Protein AF-A0A4Y7U4D0-F1 (afdb_monomer)

Radius of gyration: 16.47 Å; Cα contacts (8 Å, |Δi|>4): 102; chains: 1; bounding box: 32×36×38 Å

Sequence (105 aa):
FDNYNELLKGANEMDEHFKSTEFDENIPVILALLSVWYNNFFGAESEALIPYTQYLQKLAPYLQQAFMESNGKSVGRDGKPVNYQTGTIIWGEPGTNSQHAFFQL

Foldseek 3Di:
DVVVVVVVVVVVVLVCLCVPPDQVPRPVNVVVVVVCCCCFPVVQQADEDEAQDQVCQCVQVVVQCVQCVVWVDQADPVRHGDPTHTTHRGYYGYPPVCVVPPPVD

Solvent-accessible surface area (backbone atoms only — not comparable to full-atom values): 6141 Å² total; per-residue (Å²): 109,64,72,60,52,50,52,53,49,55,51,49,54,51,51,52,43,65,73,69,44,58,66,96,76,16,64,70,56,47,54,51,49,51,50,50,44,39,31,68,74,68,64,44,61,60,47,78,44,64,46,80,37,73,92,51,58,60,48,34,68,52,46,30,50,62,45,33,70,70,36,60,59,61,61,44,97,86,73,43,76,58,94,68,79,67,42,47,48,60,42,61,44,26,42,68,60,35,68,78,70,58,69,85,114

Structure (mmCIF, N/CA/C/O backbone):
data_AF-A0A4Y7U4D0-F1
#
_entry.id   AF-A0A4Y7U4D0-F1
#
loop_
_atom_site.group_PDB
_atom_site.id
_atom_site.type_symbol
_atom_site.label_atom_id
_atom_site.label_alt_id
_atom_site.label_comp_id
_atom_site.label_asym_id
_atom_site.label_entity_id
_atom_site.label_seq_id
_atom_site.pdbx_PDB_ins_code
_atom_site.Cartn_x
_atom_site.Cartn_y
_atom_site.Cartn_z
_atom_site.occupancy
_atom_site.B_iso_or_equiv
_atom_site.auth_seq_id
_atom_site.auth_comp_id
_atom_site.auth_asym_id
_atom_site.auth_atom_id
_atom_site.pdbx_PDB_model_num
ATOM 1 N N . PHE A 1 1 ? 18.283 8.141 -19.474 1.00 93.88 1 PHE A N 1
ATOM 2 C CA . PHE A 1 1 ? 16.998 8.414 -18.796 1.00 93.88 1 PHE A CA 1
ATOM 3 C C . PHE A 1 1 ? 15.913 7.419 -19.187 1.00 93.88 1 PHE A C 1
ATOM 5 O O . PHE A 1 1 ? 14.914 7.363 -18.488 1.00 93.88 1 PHE A O 1
ATOM 12 N N . ASP A 1 2 ? 16.116 6.604 -20.224 1.00 97.81 2 ASP A N 1
ATOM 13 C CA . ASP A 1 2 ? 15.111 5.673 -20.756 1.00 97.81 2 ASP A CA 1
ATOM 14 C C . ASP A 1 2 ? 14.472 4.789 -19.676 1.00 97.81 2 ASP A C 1
ATOM 16 O O . ASP A 1 2 ? 13.267 4.887 -19.480 1.00 97.81 2 ASP A O 1
ATOM 20 N N . ASN A 1 3 ? 15.265 4.090 -18.856 1.00 98.19 3 ASN A N 1
ATOM 21 C CA . ASN A 1 3 ? 14.742 3.268 -17.749 1.00 98.19 3 ASN A CA 1
ATOM 22 C C . ASN A 1 3 ? 13.915 4.063 -16.717 1.00 98.19 3 ASN A C 1
ATOM 24 O O . ASN A 1 3 ? 12.973 3.544 -16.128 1.00 98.19 3 ASN A O 1
ATOM 28 N N . TYR A 1 4 ? 14.267 5.329 -16.464 1.00 98.31 4 TYR A N 1
ATOM 29 C CA . TYR A 1 4 ? 13.496 6.180 -15.553 1.00 98.31 4 TYR A CA 1
ATOM 30 C C . TYR A 1 4 ? 12.173 6.614 -16.192 1.00 98.31 4 TYR A C 1
ATOM 32 O O . TYR A 1 4 ? 11.139 6.626 -15.533 1.00 98.31 4 TYR A O 1
ATOM 40 N N . ASN A 1 5 ? 12.182 6.904 -17.493 1.00 98.56 5 ASN A N 1
ATOM 41 C CA . ASN A 1 5 ? 10.957 7.181 -18.236 1.00 98.56 5 ASN A CA 1
ATOM 42 C C . ASN A 1 5 ? 10.048 5.947 -18.300 1.00 98.56 5 ASN A C 1
ATOM 44 O O . ASN A 1 5 ? 8.835 6.097 -18.221 1.00 98.56 5 ASN A O 1
ATOM 48 N N . GLU A 1 6 ? 10.607 4.742 -18.419 1.00 98.62 6 GLU A N 1
ATOM 49 C CA . GLU A 1 6 ? 9.842 3.490 -18.351 1.00 98.62 6 GLU A CA 1
ATOM 50 C C . GLU A 1 6 ? 9.189 3.296 -16.980 1.00 98.62 6 GLU A C 1
ATOM 52 O O . GLU A 1 6 ? 8.003 2.980 -16.921 1.00 98.62 6 GLU A O 1
ATOM 57 N N . LEU A 1 7 ? 9.906 3.585 -15.887 1.00 98.56 7 LEU A N 1
ATOM 58 C CA . LEU A 1 7 ? 9.332 3.576 -14.537 1.00 98.56 7 LEU A CA 1
ATOM 59 C C . LEU A 1 7 ? 8.128 4.527 -14.424 1.00 98.56 7 LEU A C 1
ATOM 61 O O . LEU A 1 7 ? 7.078 4.135 -13.920 1.00 98.56 7 LEU A O 1
ATOM 65 N N . LEU A 1 8 ? 8.269 5.768 -14.903 1.00 98.69 8 LEU A N 1
ATOM 66 C CA . LEU A 1 8 ? 7.190 6.761 -14.854 1.00 98.69 8 LEU A CA 1
ATOM 67 C C . LEU A 1 8 ? 5.999 6.381 -15.741 1.00 98.69 8 LEU A C 1
ATOM 69 O O . LEU A 1 8 ? 4.856 6.615 -15.358 1.00 98.69 8 LEU A O 1
ATOM 73 N N . LYS A 1 9 ? 6.250 5.778 -16.908 1.00 98.69 9 LYS A N 1
ATOM 74 C CA . LYS A 1 9 ? 5.186 5.270 -17.784 1.00 98.69 9 LYS A CA 1
ATOM 75 C C . LYS A 1 9 ? 4.404 4.146 -17.114 1.00 98.69 9 LYS A C 1
ATOM 77 O O . LYS A 1 9 ? 3.183 4.212 -17.099 1.00 98.69 9 LYS A O 1
ATOM 82 N N . GLY A 1 10 ? 5.088 3.188 -16.486 1.00 98.69 10 GLY A N 1
ATOM 83 C CA . GLY A 1 10 ? 4.422 2.122 -15.734 1.00 98.69 10 GLY A CA 1
ATOM 84 C C . GLY A 1 10 ? 3.578 2.652 -14.568 1.00 98.69 10 GLY A C 1
ATOM 85 O O . GLY A 1 10 ? 2.485 2.149 -14.321 1.00 98.69 10 GLY A O 1
ATOM 86 N N . ALA A 1 11 ? 4.036 3.707 -13.883 1.00 98.62 11 ALA A N 1
ATOM 87 C CA . ALA A 1 11 ? 3.228 4.382 -12.865 1.00 98.62 11 ALA A CA 1
ATOM 88 C C . ALA A 1 11 ? 1.964 5.019 -13.469 1.00 98.62 11 ALA A C 1
ATOM 90 O O . ALA A 1 11 ? 0.869 4.800 -12.959 1.00 98.62 11 ALA A O 1
ATOM 91 N N . ASN A 1 12 ? 2.094 5.726 -14.597 1.00 98.81 12 ASN A N 1
ATOM 92 C CA . ASN A 1 12 ? 0.951 6.336 -15.276 1.00 98.81 12 ASN A CA 1
ATOM 93 C C . ASN A 1 12 ? -0.060 5.302 -15.806 1.00 98.81 12 ASN A C 1
ATOM 95 O O . ASN A 1 12 ? -1.260 5.551 -15.755 1.00 98.81 12 ASN A O 1
ATOM 99 N N . GLU A 1 13 ? 0.394 4.136 -16.269 1.00 98.75 13 GLU A N 1
ATOM 100 C CA . GLU A 1 13 ? -0.501 3.036 -16.653 1.00 98.75 13 GLU A CA 1
ATOM 101 C C . GLU A 1 13 ? -1.353 2.560 -15.464 1.00 98.75 13 GLU A C 1
ATOM 103 O O . GLU A 1 13 ? -2.561 2.365 -15.609 1.00 98.75 13 GLU A O 1
ATOM 108 N N . MET A 1 14 ? -0.755 2.438 -14.271 1.00 98.75 14 MET A N 1
ATOM 109 C CA . MET A 1 14 ? -1.495 2.110 -13.047 1.00 98.75 14 MET A CA 1
ATOM 110 C C . MET A 1 14 ? -2.433 3.246 -12.609 1.00 98.75 14 MET A C 1
ATOM 112 O O . MET A 1 14 ? -3.528 2.966 -12.123 1.00 98.75 14 MET A O 1
ATOM 116 N N . ASP A 1 15 ? -2.049 4.511 -12.811 1.00 98.81 15 ASP A N 1
ATOM 117 C CA . ASP A 1 15 ? -2.915 5.665 -12.534 1.00 98.81 15 ASP A CA 1
ATOM 118 C C . ASP A 1 15 ? -4.166 5.660 -13.427 1.00 98.81 15 ASP A C 1
ATOM 120 O O . ASP A 1 15 ? -5.281 5.864 -12.940 1.00 98.81 15 ASP A O 1
ATOM 124 N N . GLU A 1 16 ? -4.009 5.400 -14.731 1.00 98.81 16 GLU A N 1
ATOM 125 C CA . GLU A 1 16 ? -5.141 5.313 -15.661 1.00 98.81 16 GLU A CA 1
ATOM 126 C C . GLU A 1 16 ? -6.035 4.105 -15.350 1.00 98.81 16 GLU A C 1
ATOM 128 O O . GLU A 1 16 ? -7.261 4.245 -15.353 1.00 98.81 16 GLU A O 1
ATOM 133 N N . HIS A 1 17 ? -5.453 2.952 -14.990 1.00 98.81 17 HIS A N 1
ATOM 134 C CA . HIS A 1 17 ? -6.212 1.799 -14.487 1.00 98.81 17 HIS A CA 1
ATOM 135 C C . HIS A 1 17 ? -7.010 2.159 -13.229 1.00 98.81 17 HIS A C 1
ATOM 137 O O . HIS A 1 17 ? -8.218 1.942 -13.177 1.00 98.81 17 HIS A O 1
ATOM 143 N N . PHE A 1 18 ? -6.375 2.778 -12.231 1.00 98.75 18 PHE A N 1
ATOM 144 C CA . PHE A 1 18 ? -7.052 3.185 -10.999 1.00 98.75 18 PHE A CA 1
ATOM 145 C C . PHE A 1 18 ? -8.213 4.151 -11.264 1.00 98.75 18 PHE A C 1
ATOM 147 O O . PHE A 1 18 ? -9.258 4.057 -10.622 1.00 98.75 18 PHE A O 1
ATOM 154 N N . LYS A 1 19 ? -8.036 5.075 -12.209 1.00 98.69 19 LYS A N 1
ATOM 155 C CA . LYS A 1 19 ? -9.017 6.111 -12.535 1.00 98.69 19 LYS A CA 1
ATOM 156 C C . LYS A 1 19 ? -10.217 5.594 -13.328 1.00 98.69 19 LYS A C 1
ATOM 158 O O . LYS A 1 19 ? -11.308 6.133 -13.155 1.00 98.69 19 LYS A O 1
ATOM 163 N N . SER A 1 20 ? -10.002 4.652 -14.245 1.00 98.50 20 SER A N 1
ATOM 164 C CA . SER A 1 20 ? -10.990 4.308 -15.279 1.00 98.50 20 SER A CA 1
ATOM 165 C C . SER A 1 20 ? -11.614 2.922 -15.141 1.00 98.50 20 SER A C 1
ATOM 167 O O . SER A 1 20 ? -12.689 2.709 -15.696 1.00 98.50 20 SER A O 1
ATOM 169 N N . THR A 1 21 ? -10.988 2.004 -14.403 1.00 98.69 21 THR A N 1
ATOM 170 C CA . THR A 1 21 ? -11.500 0.641 -14.225 1.00 98.69 21 THR A CA 1
ATOM 171 C C . THR A 1 21 ? -12.621 0.600 -13.185 1.00 98.69 21 THR A C 1
ATOM 173 O O . THR A 1 21 ? -12.484 1.172 -12.096 1.00 98.69 21 THR A O 1
ATOM 176 N N . GLU A 1 22 ? -13.707 -0.114 -13.503 1.00 98.56 22 GLU A N 1
ATOM 177 C CA . GLU A 1 22 ? -14.828 -0.380 -12.590 1.00 98.56 22 GLU A CA 1
ATOM 178 C C . GLU A 1 22 ? -14.345 -1.039 -11.288 1.00 98.56 22 GLU A C 1
ATOM 180 O O . GLU A 1 22 ? -13.373 -1.794 -11.267 1.00 98.56 22 GLU A O 1
ATOM 185 N N . PHE A 1 23 ? -14.992 -0.725 -10.163 1.00 98.44 23 PHE A N 1
ATOM 186 C CA . PHE A 1 23 ? -14.446 -1.028 -8.832 1.00 98.44 23 PHE A CA 1
ATOM 187 C C . PHE A 1 23 ? -14.228 -2.518 -8.545 1.00 98.44 23 PHE A C 1
ATOM 189 O O . PHE A 1 23 ? -13.313 -2.855 -7.795 1.00 98.44 23 PHE A O 1
ATOM 196 N N . ASP A 1 24 ? -15.036 -3.402 -9.125 1.00 98.06 24 ASP A N 1
ATOM 197 C CA . ASP A 1 24 ? -14.928 -4.856 -8.981 1.00 98.06 24 ASP A CA 1
ATOM 198 C C . ASP A 1 24 ? -13.787 -5.480 -9.803 1.00 98.06 24 ASP A C 1
ATOM 200 O O . ASP A 1 24 ? -13.407 -6.623 -9.548 1.00 98.06 24 ASP A O 1
ATOM 204 N N . GLU A 1 25 ? -13.171 -4.711 -10.704 1.00 98.38 25 GLU A N 1
ATOM 205 C CA . GLU A 1 25 ? -11.971 -5.085 -11.465 1.00 98.38 25 GLU A CA 1
ATOM 206 C C . GLU A 1 25 ? -10.754 -4.190 -11.128 1.00 98.38 25 GLU A C 1
ATOM 208 O O . GLU A 1 25 ? -9.638 -4.383 -11.623 1.00 98.38 25 GLU A O 1
ATOM 213 N N . ASN A 1 26 ? -10.932 -3.207 -10.241 1.00 98.81 26 ASN A N 1
ATOM 214 C CA . ASN A 1 26 ? -9.926 -2.203 -9.915 1.00 98.81 26 ASN A CA 1
ATOM 215 C C . ASN A 1 26 ? -8.982 -2.678 -8.795 1.00 98.81 26 ASN A C 1
ATOM 217 O O . ASN A 1 26 ? -9.280 -2.574 -7.606 1.00 98.81 26 ASN A O 1
ATOM 221 N N . ILE A 1 27 ? -7.812 -3.190 -9.192 1.00 98.56 27 ILE A N 1
ATOM 222 C CA . ILE A 1 27 ? -6.775 -3.738 -8.294 1.00 98.56 27 ILE A CA 1
ATOM 223 C C . ILE A 1 27 ? -6.499 -2.860 -7.045 1.00 98.56 27 ILE A C 1
ATOM 225 O O . ILE A 1 27 ? -6.638 -3.393 -5.940 1.00 98.56 27 ILE A O 1
ATOM 229 N N . PRO A 1 28 ? -6.149 -1.554 -7.137 1.00 98.56 28 PRO A N 1
ATOM 230 C CA . PRO A 1 28 ? -5.956 -0.724 -5.941 1.00 98.56 28 PRO A CA 1
ATOM 231 C C . PRO A 1 28 ? -7.189 -0.615 -5.034 1.00 98.56 28 PRO A C 1
ATOM 233 O O . PRO A 1 28 ? -7.046 -0.652 -3.811 1.00 98.56 28 PRO A O 1
ATOM 236 N N . VAL A 1 29 ? -8.394 -0.500 -5.607 1.00 98.62 29 VAL A N 1
ATOM 237 C CA . VAL A 1 29 ? -9.648 -0.416 -4.836 1.00 98.62 29 VAL A CA 1
ATOM 238 C C . VAL A 1 29 ? -9.900 -1.717 -4.082 1.00 98.62 29 VAL A C 1
ATOM 240 O O . VAL A 1 29 ? -10.162 -1.687 -2.881 1.00 98.62 29 VAL A O 1
ATOM 243 N N . ILE A 1 30 ? -9.766 -2.861 -4.752 1.00 98.75 30 ILE A N 1
ATOM 244 C CA . ILE A 1 30 ? -9.955 -4.179 -4.139 1.00 98.75 30 ILE A CA 1
ATOM 245 C C . ILE A 1 30 ? -8.949 -4.391 -3.002 1.00 98.75 30 ILE A C 1
ATOM 247 O O . ILE A 1 30 ? -9.342 -4.804 -1.912 1.00 98.75 30 ILE A O 1
ATOM 251 N N . LEU A 1 31 ? -7.669 -4.060 -3.210 1.00 98.25 31 LEU A N 1
ATOM 252 C CA . LEU A 1 31 ? -6.643 -4.154 -2.164 1.00 98.25 31 LEU A CA 1
ATOM 253 C C . LEU A 1 31 ? -6.964 -3.253 -0.960 1.00 98.25 31 LEU A C 1
ATOM 255 O O . LEU A 1 31 ? -6.849 -3.699 0.182 1.00 98.25 31 LEU A O 1
ATOM 259 N N . ALA A 1 32 ? -7.428 -2.022 -1.195 1.00 97.94 32 ALA A N 1
ATOM 260 C CA . ALA A 1 32 ? -7.846 -1.120 -0.123 1.00 97.94 32 ALA A CA 1
ATOM 261 C C . ALA A 1 32 ? -9.057 -1.666 0.657 1.00 97.94 32 ALA A C 1
ATOM 263 O O . ALA A 1 32 ? -9.085 -1.595 1.885 1.00 97.94 32 ALA A O 1
ATOM 264 N N . LEU A 1 33 ? -10.038 -2.255 -0.034 1.00 98.19 33 LEU A N 1
ATOM 265 C CA . LEU A 1 33 ? -11.207 -2.862 0.605 1.00 98.19 33 LEU A CA 1
ATOM 266 C C . LEU A 1 33 ? -10.847 -4.115 1.411 1.00 98.19 33 LEU A C 1
ATOM 268 O O . LEU A 1 33 ? -11.425 -4.321 2.475 1.00 98.19 33 LEU A O 1
ATOM 272 N N . LEU A 1 34 ? -9.879 -4.920 0.962 1.00 98.12 34 LEU A N 1
ATOM 273 C CA . LEU A 1 34 ? -9.354 -6.044 1.746 1.00 98.12 34 LEU A CA 1
ATOM 274 C C . LEU A 1 34 ? -8.659 -5.564 3.027 1.00 98.12 34 LEU A C 1
ATOM 276 O O . LEU A 1 34 ? -8.895 -6.140 4.089 1.00 98.12 34 LEU A O 1
ATOM 280 N N . SER A 1 35 ? -7.863 -4.493 2.951 1.00 97.25 35 SER A N 1
ATOM 281 C CA . SER A 1 35 ? -7.246 -3.873 4.134 1.00 97.25 35 SER A CA 1
ATOM 282 C C . SER A 1 35 ? -8.314 -3.399 5.131 1.00 97.25 35 SER A C 1
ATOM 284 O O . SER A 1 35 ? -8.291 -3.806 6.293 1.00 97.25 35 SER A O 1
ATOM 286 N N . VAL A 1 36 ? -9.336 -2.664 4.668 1.00 97.56 36 VAL A N 1
ATOM 287 C CA . VAL A 1 36 ? -10.494 -2.250 5.491 1.00 97.56 36 VAL A CA 1
ATOM 288 C C . VAL A 1 36 ? -11.220 -3.456 6.088 1.00 97.56 36 VAL A C 1
ATOM 290 O O . VAL A 1 36 ? -11.574 -3.451 7.267 1.00 97.56 36 VAL A O 1
ATOM 293 N N . TRP A 1 37 ? -11.431 -4.510 5.298 1.00 98.38 37 TRP A N 1
ATOM 294 C CA . TRP A 1 37 ? -12.118 -5.718 5.741 1.00 98.38 37 TRP A CA 1
ATOM 295 C C . TRP A 1 37 ? -11.392 -6.383 6.914 1.00 98.38 37 TRP A C 1
ATOM 297 O O . TRP A 1 37 ? -11.976 -6.585 7.981 1.00 98.38 37 TRP A O 1
ATOM 307 N N . TYR A 1 38 ? -10.098 -6.668 6.765 1.00 98.38 38 TYR A N 1
ATOM 308 C CA . TYR A 1 38 ? -9.332 -7.317 7.827 1.00 98.38 38 TYR A CA 1
ATOM 309 C C . TYR A 1 38 ? -9.105 -6.401 9.031 1.00 98.38 38 TYR A C 1
ATOM 311 O O . TYR A 1 38 ? -9.202 -6.853 10.172 1.00 98.38 38 TYR A O 1
ATOM 319 N N . ASN A 1 39 ? -8.871 -5.110 8.807 1.00 97.69 39 ASN A N 1
ATOM 320 C CA . ASN A 1 39 ? -8.618 -4.169 9.886 1.00 97.69 39 ASN A CA 1
ATOM 321 C C . ASN A 1 39 ? -9.879 -3.858 10.707 1.00 97.69 39 ASN A C 1
ATOM 323 O O . ASN A 1 39 ? -9.869 -3.990 11.931 1.00 97.69 39 ASN A O 1
ATOM 327 N N . ASN A 1 40 ? -10.987 -3.488 10.059 1.00 97.62 40 ASN A N 1
ATOM 328 C CA . ASN A 1 40 ? -12.178 -3.008 10.760 1.00 97.62 40 ASN A CA 1
ATOM 329 C C . ASN A 1 40 ? -13.153 -4.117 11.173 1.00 97.62 40 ASN A C 1
ATOM 331 O O . ASN A 1 40 ? -13.903 -3.913 12.126 1.00 97.62 40 ASN A O 1
ATOM 335 N N . PHE A 1 41 ? -13.144 -5.275 10.502 1.00 97.94 41 PHE A N 1
ATOM 336 C CA . PHE A 1 41 ? -14.065 -6.376 10.821 1.00 97.94 41 PHE A CA 1
ATOM 337 C C . PHE A 1 41 ? -13.381 -7.550 11.525 1.00 97.94 41 PHE A C 1
ATOM 339 O O . PHE A 1 41 ? -14.009 -8.185 12.369 1.00 97.94 41 PHE A O 1
ATOM 346 N N . PHE A 1 42 ? -12.105 -7.824 11.226 1.00 97.31 42 PHE A N 1
ATOM 347 C CA . PHE A 1 42 ? -11.334 -8.898 11.874 1.00 97.31 42 PHE A CA 1
ATOM 348 C C . PHE A 1 42 ? -10.356 -8.392 12.941 1.00 97.31 42 PHE A C 1
ATOM 350 O O . PHE A 1 42 ? -9.775 -9.205 13.656 1.00 97.31 42 PHE A O 1
ATOM 357 N N . GLY A 1 43 ? -10.183 -7.074 13.077 1.00 96.19 43 GLY A N 1
ATOM 358 C CA . GLY A 1 43 ? -9.279 -6.485 14.065 1.00 96.19 43 GLY A CA 1
ATOM 359 C C . GLY A 1 43 ? -7.796 -6.711 13.760 1.00 96.19 43 GLY A C 1
ATOM 360 O O . GLY A 1 43 ? -6.977 -6.663 14.673 1.00 96.19 43 GLY A O 1
ATOM 361 N N . ALA A 1 44 ? -7.431 -6.986 12.504 1.00 97.06 44 ALA A N 1
ATOM 362 C CA . ALA A 1 44 ? -6.034 -7.126 12.110 1.00 97.06 44 ALA A CA 1
ATOM 363 C C . ALA A 1 44 ? -5.336 -5.754 12.128 1.00 97.06 44 ALA A C 1
ATOM 365 O O . ALA A 1 44 ? -5.610 -4.880 11.304 1.00 97.06 44 ALA A O 1
ATOM 366 N N . GLU A 1 45 ? -4.418 -5.558 13.073 1.00 96.12 45 GLU A N 1
ATOM 367 C CA . GLU A 1 45 ? -3.722 -4.276 13.262 1.00 96.12 45 GLU A CA 1
ATOM 368 C C . GLU A 1 45 ? -2.502 -4.097 12.346 1.00 96.12 45 GLU A C 1
ATOM 370 O O . GLU A 1 45 ? -1.970 -2.993 12.240 1.00 96.12 45 GLU A O 1
ATOM 375 N N . SER A 1 46 ? -2.042 -5.159 11.677 1.00 96.75 46 SER A N 1
ATOM 376 C CA . SER A 1 46 ? -0.815 -5.130 10.875 1.00 96.75 46 SER A CA 1
ATOM 377 C C . SER A 1 46 ? -0.950 -5.855 9.540 1.00 96.75 46 SER A C 1
ATOM 379 O O . SER A 1 46 ? -1.726 -6.803 9.420 1.00 96.75 46 SER A O 1
ATOM 381 N N . GLU A 1 47 ? -0.143 -5.436 8.567 1.00 97.31 47 GLU A N 1
ATOM 382 C CA . GLU A 1 47 ? -0.020 -6.063 7.251 1.00 97.31 47 GLU A CA 1
ATOM 383 C C . GLU A 1 47 ? 1.456 -6.360 6.952 1.00 97.31 47 GLU A C 1
ATOM 385 O O . GLU A 1 47 ? 2.318 -5.476 7.016 1.00 97.31 47 GLU A O 1
ATOM 390 N N . ALA A 1 48 ? 1.745 -7.622 6.624 1.00 97.12 48 ALA A N 1
ATOM 391 C CA . ALA A 1 48 ? 3.091 -8.081 6.307 1.00 97.12 48 ALA A CA 1
ATOM 392 C C . ALA A 1 48 ? 3.358 -8.026 4.792 1.00 97.12 48 ALA A C 1
ATOM 394 O O . ALA A 1 48 ? 2.676 -8.680 4.003 1.00 97.12 48 ALA A O 1
ATOM 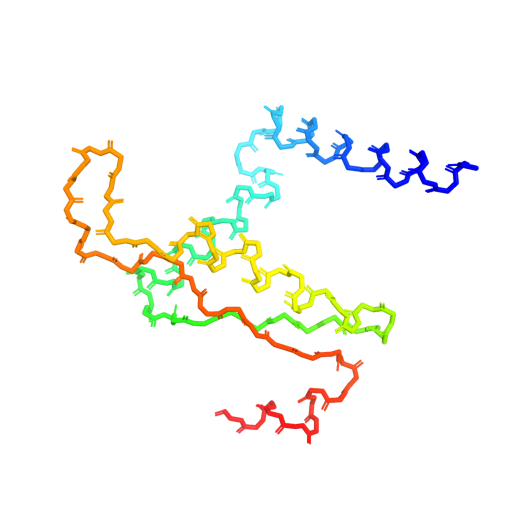395 N N . LEU A 1 49 ? 4.399 -7.298 4.383 1.00 97.06 49 LEU A N 1
ATOM 396 C CA . LEU A 1 49 ? 4.857 -7.194 2.999 1.00 97.06 49 LEU A CA 1
ATOM 397 C C . LEU A 1 49 ? 6.094 -8.075 2.770 1.00 97.06 49 LEU A C 1
ATOM 399 O O . LEU A 1 49 ? 7.201 -7.716 3.172 1.00 97.06 49 LEU A O 1
ATOM 403 N N . ILE A 1 50 ? 5.919 -9.208 2.083 1.00 97.69 50 ILE A N 1
ATOM 404 C CA . ILE A 1 50 ? 6.975 -10.217 1.883 1.00 97.69 50 ILE A CA 1
ATOM 405 C C . ILE A 1 50 ? 7.318 -10.376 0.390 1.00 97.69 50 ILE A C 1
ATOM 407 O O . ILE A 1 50 ? 6.820 -11.292 -0.271 1.00 97.69 50 ILE A O 1
ATOM 411 N N . PRO A 1 51 ? 8.161 -9.503 -0.193 1.00 97.25 51 PRO A N 1
ATOM 412 C CA . PRO A 1 51 ? 8.580 -9.659 -1.580 1.00 97.25 51 PRO A CA 1
ATOM 413 C C . PRO A 1 51 ? 9.556 -10.836 -1.726 1.00 97.25 51 PRO A C 1
ATOM 415 O O . PRO A 1 51 ? 10.576 -10.895 -1.047 1.00 97.25 51 PRO A O 1
ATOM 418 N N . TYR A 1 52 ? 9.313 -11.757 -2.660 1.00 97.56 52 TYR A N 1
ATOM 419 C CA . TYR A 1 52 ? 10.226 -12.879 -2.950 1.00 97.56 52 TYR A CA 1
ATOM 420 C C . TYR A 1 52 ? 11.368 -12.462 -3.892 1.00 97.56 52 TYR A C 1
ATOM 422 O O . TYR A 1 52 ? 11.613 -13.066 -4.934 1.00 97.56 52 TYR A O 1
ATOM 430 N N . THR A 1 53 ? 12.045 -11.367 -3.546 1.00 97.00 53 THR A N 1
ATOM 431 C CA . THR A 1 53 ? 13.226 -10.867 -4.254 1.00 97.00 53 THR A CA 1
ATOM 432 C C . THR A 1 53 ? 14.022 -9.911 -3.370 1.00 97.00 53 THR A C 1
ATOM 434 O O . THR A 1 53 ? 13.479 -8.969 -2.789 1.00 97.00 53 THR A O 1
ATOM 437 N N . GLN A 1 54 ? 15.341 -10.110 -3.308 1.00 97.06 54 GLN A N 1
ATOM 438 C CA . GLN A 1 54 ? 16.230 -9.274 -2.496 1.00 97.06 54 GLN A CA 1
ATOM 439 C C . GLN A 1 54 ? 16.324 -7.830 -3.013 1.00 97.06 54 GLN A C 1
ATOM 441 O O . GLN A 1 54 ? 16.581 -6.909 -2.236 1.00 97.06 54 GLN A O 1
ATOM 446 N N . TYR A 1 55 ? 16.080 -7.595 -4.308 1.00 97.81 55 TYR A N 1
ATOM 447 C CA . TYR A 1 55 ? 16.109 -6.243 -4.879 1.00 97.81 55 TYR A CA 1
ATOM 448 C C . TYR A 1 55 ? 15.046 -5.319 -4.267 1.00 97.81 55 TYR A C 1
ATOM 450 O O . TYR A 1 55 ? 15.243 -4.106 -4.234 1.00 97.81 55 TYR A O 1
ATOM 458 N N . LEU A 1 56 ? 13.962 -5.880 -3.717 1.00 97.81 56 LEU A N 1
ATOM 459 C CA . LEU A 1 56 ? 12.883 -5.134 -3.066 1.00 97.81 56 LEU A CA 1
ATOM 460 C C . LEU A 1 56 ? 13.034 -5.035 -1.540 1.00 97.81 56 LEU A C 1
ATOM 462 O O . LEU A 1 56 ? 12.086 -4.661 -0.858 1.00 97.81 56 LEU A O 1
ATOM 466 N N . GLN A 1 57 ? 14.223 -5.281 -0.980 1.00 97.19 57 GLN A N 1
ATOM 467 C CA . GLN A 1 57 ? 14.479 -5.151 0.468 1.00 97.19 57 GLN A CA 1
ATOM 468 C C . GLN A 1 57 ? 14.141 -3.771 1.065 1.00 97.19 57 GLN A C 1
ATOM 470 O O . GLN A 1 57 ? 13.957 -3.644 2.269 1.00 97.19 57 GLN A O 1
ATOM 475 N N . LYS A 1 58 ? 14.074 -2.711 0.245 1.00 97.75 58 LYS A N 1
ATOM 476 C CA . LYS A 1 58 ? 13.682 -1.360 0.689 1.00 97.75 58 LYS A CA 1
ATOM 477 C C . LYS A 1 58 ? 12.219 -1.016 0.417 1.00 97.75 58 LYS A C 1
ATOM 479 O O . LYS A 1 58 ? 11.789 0.071 0.790 1.00 97.75 58 LYS A O 1
ATOM 484 N N . LEU A 1 59 ? 11.449 -1.933 -0.169 1.00 97.62 59 LEU A N 1
ATOM 485 C CA . LEU A 1 59 ? 10.038 -1.705 -0.456 1.00 97.62 59 LEU A CA 1
ATOM 486 C C . LEU A 1 59 ? 9.207 -1.615 0.830 1.00 97.62 59 LEU A C 1
ATOM 488 O O . LEU A 1 59 ? 8.427 -0.681 0.966 1.00 97.62 59 LEU A O 1
ATOM 492 N N . ALA A 1 60 ? 9.414 -2.523 1.792 1.00 96.19 60 ALA 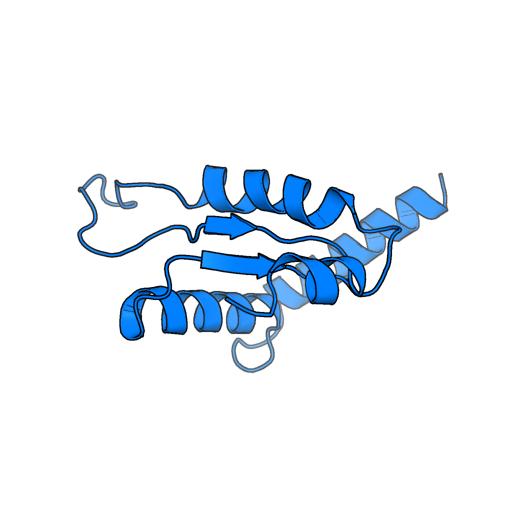A N 1
ATOM 493 C CA . ALA A 1 60 ? 8.713 -2.474 3.078 1.00 96.19 60 ALA A CA 1
ATOM 494 C C . ALA A 1 60 ? 8.989 -1.160 3.842 1.00 96.19 60 ALA A C 1
ATOM 496 O O . ALA A 1 60 ? 8.022 -0.473 4.161 1.00 96.19 60 ALA A O 1
ATOM 497 N N . PRO A 1 61 ? 10.250 -0.720 4.043 1.00 97.19 61 PRO A N 1
ATOM 498 C CA . PRO A 1 61 ? 10.535 0.588 4.643 1.00 97.19 61 PRO A CA 1
ATOM 499 C C . PRO A 1 61 ? 9.940 1.787 3.888 1.00 97.19 61 PRO A C 1
ATOM 501 O O . PRO A 1 61 ? 9.502 2.751 4.510 1.00 97.19 61 PRO A O 1
ATOM 504 N N . TYR A 1 62 ? 9.905 1.742 2.552 1.00 98.00 62 TYR A N 1
ATOM 505 C CA . TYR A 1 62 ? 9.277 2.794 1.749 1.00 98.00 62 TYR A CA 1
ATOM 506 C C . TYR A 1 62 ? 7.758 2.856 1.981 1.00 98.00 62 TYR A C 1
ATOM 508 O O . TYR A 1 62 ? 7.207 3.926 2.242 1.00 98.00 62 TYR A O 1
ATOM 516 N N . LEU A 1 63 ? 7.081 1.703 1.938 1.00 97.25 63 LEU A N 1
ATOM 517 C CA . LEU A 1 63 ? 5.634 1.622 2.139 1.00 97.25 63 LEU A CA 1
ATOM 518 C C . LEU A 1 63 ? 5.221 1.855 3.593 1.00 97.25 63 LEU A C 1
ATOM 520 O O . LEU A 1 63 ? 4.143 2.392 3.819 1.00 97.25 63 LEU A O 1
ATOM 524 N N . GLN A 1 64 ? 6.078 1.538 4.566 1.00 97.94 64 GLN A N 1
ATOM 525 C CA . GLN A 1 64 ? 5.880 1.901 5.970 1.00 97.94 64 GLN A CA 1
ATOM 526 C C . GLN A 1 64 ? 5.606 3.386 6.125 1.00 97.94 64 GLN A C 1
ATOM 528 O O . GLN A 1 64 ? 4.572 3.763 6.671 1.00 97.94 64 GLN A O 1
ATOM 533 N N . GLN A 1 65 ? 6.495 4.224 5.590 1.00 97.94 65 GLN A N 1
ATOM 534 C CA . GLN A 1 65 ? 6.275 5.660 5.617 1.00 97.94 65 GLN A CA 1
ATOM 535 C C . GLN A 1 65 ? 4.998 6.019 4.849 1.00 97.94 65 GLN A C 1
ATOM 537 O O . GLN A 1 65 ? 4.101 6.633 5.420 1.00 97.94 65 GLN A O 1
ATOM 542 N N . ALA A 1 66 ? 4.880 5.589 3.589 1.00 96.31 66 ALA A N 1
ATOM 543 C CA . ALA A 1 66 ? 3.770 5.986 2.725 1.00 96.31 66 ALA A CA 1
ATOM 544 C C . ALA A 1 66 ? 2.387 5.656 3.318 1.00 96.31 66 ALA A C 1
ATOM 546 O O . ALA A 1 66 ? 1.485 6.488 3.250 1.00 96.31 66 ALA A O 1
ATOM 547 N N . PHE A 1 67 ? 2.211 4.482 3.927 1.00 95.94 67 PHE A N 1
ATOM 548 C CA . PHE A 1 67 ? 0.934 4.056 4.505 1.00 95.94 67 PHE A CA 1
ATOM 549 C C . PHE A 1 67 ? 0.710 4.610 5.907 1.00 95.94 67 PHE A C 1
ATOM 551 O O . PHE A 1 67 ? -0.334 5.212 6.170 1.00 95.94 67 PHE A O 1
ATOM 558 N N . MET A 1 68 ? 1.673 4.422 6.811 1.00 97.88 68 MET A N 1
ATOM 559 C CA . MET A 1 68 ? 1.481 4.752 8.223 1.00 97.88 68 MET A CA 1
ATOM 560 C C . MET A 1 68 ? 1.421 6.270 8.426 1.00 97.88 68 MET A C 1
ATOM 562 O O . MET A 1 68 ? 0.590 6.749 9.194 1.00 97.88 68 MET A O 1
ATOM 566 N N . GLU A 1 69 ? 2.216 7.050 7.686 1.00 97.94 69 GLU A N 1
ATOM 567 C CA . GLU A 1 69 ? 2.164 8.517 7.738 1.00 97.94 69 GLU A CA 1
ATOM 568 C C . GLU A 1 69 ? 0.881 9.071 7.095 1.00 97.94 69 GLU A C 1
ATOM 570 O O . GLU A 1 69 ? 0.298 10.048 7.579 1.00 97.94 69 GLU A O 1
ATOM 575 N N . SER A 1 70 ? 0.386 8.434 6.030 1.00 97.50 70 SER A N 1
ATOM 576 C CA . SER A 1 70 ? -0.846 8.865 5.358 1.00 97.50 70 SER A CA 1
ATOM 577 C C . SER A 1 70 ? -2.092 8.551 6.183 1.00 97.50 70 SER A C 1
ATOM 579 O O . SER A 1 70 ? -2.91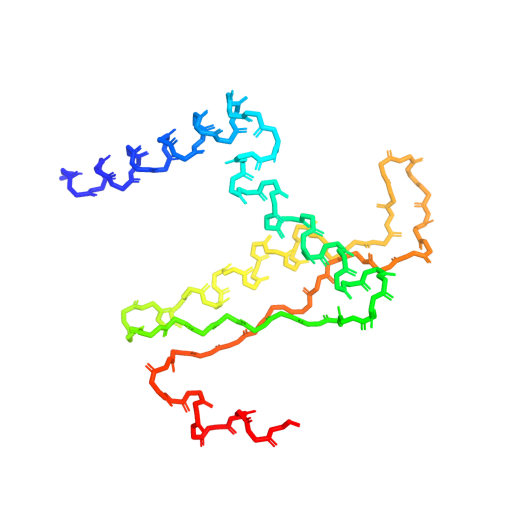6 9.446 6.406 1.00 97.50 70 SER A O 1
ATOM 581 N N . ASN A 1 71 ? -2.200 7.320 6.689 1.00 97.44 71 ASN A N 1
ATOM 582 C CA . ASN A 1 71 ? -3.444 6.770 7.232 1.00 97.44 71 ASN A CA 1
ATOM 583 C C . ASN A 1 71 ? -3.438 6.587 8.754 1.00 97.44 71 ASN A C 1
ATOM 585 O O . ASN A 1 71 ? -4.509 6.414 9.329 1.00 97.44 71 ASN A O 1
ATOM 589 N N . GLY A 1 72 ? -2.287 6.685 9.428 1.00 96.81 72 GLY A N 1
ATOM 590 C CA . GLY A 1 72 ? -2.174 6.670 10.892 1.00 96.81 72 GLY A CA 1
ATOM 591 C C . GLY A 1 72 ? -2.721 7.953 11.519 1.00 96.81 72 GLY A C 1
ATOM 592 O O . GLY A 1 72 ? -1.973 8.805 11.997 1.00 96.81 72 GLY A O 1
ATOM 593 N N . LYS A 1 73 ? -4.041 8.137 11.446 1.00 97.94 73 LYS A N 1
ATOM 594 C CA . LYS A 1 73 ? -4.748 9.365 11.823 1.00 97.94 73 LYS A CA 1
ATOM 595 C C . LYS A 1 73 ? -5.873 9.060 12.802 1.00 97.94 73 LYS A C 1
ATOM 597 O O . LYS A 1 73 ? -6.425 7.965 12.808 1.00 97.94 73 LYS A O 1
ATOM 602 N N . SER A 1 74 ? -6.224 10.056 13.610 1.00 97.75 74 SER A N 1
ATOM 603 C CA . SER A 1 74 ? -7.257 9.956 14.649 1.00 97.75 74 SER A CA 1
ATOM 604 C C . SER A 1 74 ? -8.442 10.904 14.439 1.00 97.75 74 SER A C 1
ATOM 606 O O . SER A 1 74 ? -9.372 10.899 15.241 1.00 97.75 74 SER A O 1
ATOM 608 N N . VAL A 1 75 ? -8.433 11.713 13.374 1.00 98.12 75 VAL A N 1
ATOM 609 C CA . VAL A 1 75 ? -9.471 12.711 13.076 1.00 98.12 75 VAL A CA 1
ATOM 610 C C . VAL A 1 75 ? -9.970 12.520 11.645 1.00 98.12 75 VAL A C 1
ATOM 612 O O . VAL A 1 75 ? -9.172 12.423 10.712 1.00 98.12 75 VAL A O 1
ATOM 615 N N . GLY A 1 76 ? -11.291 12.447 11.486 1.00 97.06 76 GLY A N 1
ATOM 616 C CA . GLY A 1 76 ? -11.967 12.283 10.206 1.00 97.06 76 GLY A CA 1
ATOM 617 C C . GLY A 1 76 ? -11.993 13.567 9.378 1.00 97.06 76 GLY A C 1
ATOM 618 O O . GLY A 1 76 ? -11.654 14.656 9.842 1.00 97.06 76 GLY A O 1
ATOM 619 N N . ARG A 1 77 ? -12.447 13.456 8.125 1.00 96.94 77 ARG A N 1
ATOM 620 C CA . ARG A 1 77 ? -12.580 14.613 7.216 1.00 96.94 77 ARG A CA 1
ATOM 621 C C . ARG A 1 77 ? -13.609 15.646 7.688 1.00 96.94 77 ARG A C 1
ATOM 623 O O . ARG A 1 77 ? -13.576 16.781 7.230 1.00 96.94 77 ARG A O 1
ATOM 630 N N . ASP A 1 78 ? -14.502 15.261 8.593 1.00 97.44 78 ASP A N 1
ATOM 631 C CA . ASP A 1 78 ? -15.466 16.145 9.253 1.00 97.44 78 ASP A CA 1
ATOM 632 C C . ASP A 1 78 ? -14.879 16.885 10.472 1.00 97.44 78 ASP A C 1
ATOM 634 O O . ASP A 1 78 ? -15.591 17.636 11.140 1.00 97.44 78 ASP A O 1
ATOM 638 N N . GLY A 1 79 ? -13.592 16.676 10.773 1.00 97.81 79 GLY A N 1
ATOM 639 C CA . GLY A 1 79 ? -12.889 17.293 11.895 1.00 97.81 79 GLY A CA 1
ATOM 640 C C . GLY A 1 79 ? -13.159 16.637 13.249 1.00 97.81 79 GLY A C 1
ATOM 641 O O . GLY A 1 79 ? -12.716 17.169 14.268 1.00 97.81 79 GLY A O 1
ATOM 642 N N . LYS A 1 80 ? -13.868 15.502 13.299 1.00 98.31 80 LYS A N 1
ATOM 643 C CA . LYS A 1 80 ? -14.179 14.803 14.553 1.00 98.31 80 LYS A CA 1
ATOM 644 C C . LYS A 1 80 ? -13.231 13.630 14.802 1.00 98.31 80 LYS A C 1
ATOM 646 O O . LYS A 1 80 ? -12.751 13.023 13.844 1.00 98.31 80 LYS A O 1
ATOM 651 N N . PRO A 1 81 ? -12.972 13.272 16.073 1.00 98.38 81 PRO A N 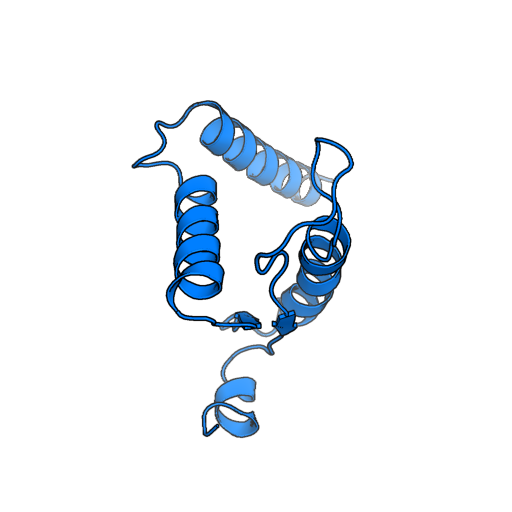1
ATOM 652 C CA . PRO A 1 81 ? -12.252 12.048 16.392 1.00 98.38 81 PRO A CA 1
ATOM 653 C C . PRO A 1 81 ? -12.954 10.819 15.807 1.00 98.38 81 PRO A C 1
ATOM 655 O O . PRO A 1 81 ? -14.175 10.689 15.921 1.00 98.38 81 PRO A O 1
ATOM 658 N N . VAL A 1 82 ? -12.183 9.915 15.205 1.00 97.88 82 VAL A N 1
ATOM 659 C CA . VAL A 1 82 ? -12.691 8.615 14.743 1.00 97.88 82 VAL A CA 1
ATOM 660 C C . VAL A 1 82 ? -12.709 7.614 15.899 1.00 97.88 82 VAL A C 1
ATOM 662 O O . VAL A 1 82 ? -11.891 7.691 16.814 1.00 97.88 82 VAL A O 1
ATOM 665 N N . ASN A 1 83 ? -13.645 6.667 15.858 1.00 96.75 83 ASN A N 1
ATOM 666 C CA . ASN A 1 83 ? -13.798 5.598 16.853 1.00 96.75 83 ASN A CA 1
ATOM 667 C C . ASN A 1 83 ? -13.581 4.194 16.256 1.00 96.75 83 ASN A C 1
ATOM 669 O O . ASN A 1 83 ? -14.029 3.202 16.826 1.00 96.75 83 ASN A O 1
ATOM 673 N N . TYR A 1 84 ? -12.919 4.127 15.104 1.00 95.56 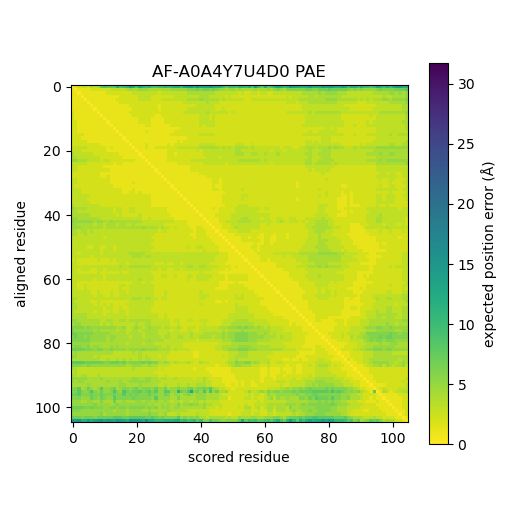84 TYR A N 1
ATOM 674 C CA . TYR A 1 84 ? -12.574 2.911 14.375 1.00 95.56 84 TYR A CA 1
ATOM 675 C C . TYR A 1 84 ? -11.074 2.904 14.049 1.00 95.56 84 TYR A C 1
ATOM 677 O O . TYR A 1 84 ? -10.415 3.944 14.103 1.00 95.56 84 TYR A O 1
ATOM 685 N N . GLN A 1 85 ? -10.540 1.726 13.726 1.00 96.25 85 GLN A N 1
ATOM 686 C CA . GLN A 1 85 ? -9.140 1.554 13.328 1.00 96.25 85 GLN A CA 1
ATOM 687 C C . GLN A 1 85 ? -8.870 2.231 11.973 1.00 96.25 85 GLN A C 1
ATOM 689 O O . GLN A 1 85 ? -9.700 2.143 11.069 1.00 96.25 85 GLN A O 1
ATOM 694 N N . THR A 1 86 ? -7.744 2.939 11.841 1.00 96.19 86 THR A N 1
ATOM 695 C CA . THR A 1 86 ? -7.384 3.678 10.617 1.00 96.19 86 THR A CA 1
ATOM 696 C C . THR A 1 86 ? -6.259 2.995 9.844 1.00 96.19 86 THR A C 1
ATOM 698 O O . THR A 1 86 ? -6.510 2.035 9.127 1.00 96.19 86 THR A O 1
ATOM 701 N N . GLY A 1 87 ? -5.026 3.492 9.933 1.00 93.56 87 GLY A N 1
ATOM 702 C CA . GLY A 1 87 ? -3.874 2.877 9.277 1.00 93.56 87 GLY A CA 1
ATOM 703 C C . GLY A 1 87 ? -3.424 1.600 9.986 1.00 93.56 87 GLY A C 1
ATOM 704 O O . GLY A 1 87 ? -3.383 1.555 11.215 1.00 93.56 87 GLY A O 1
ATOM 705 N N . THR A 1 88 ? -3.040 0.59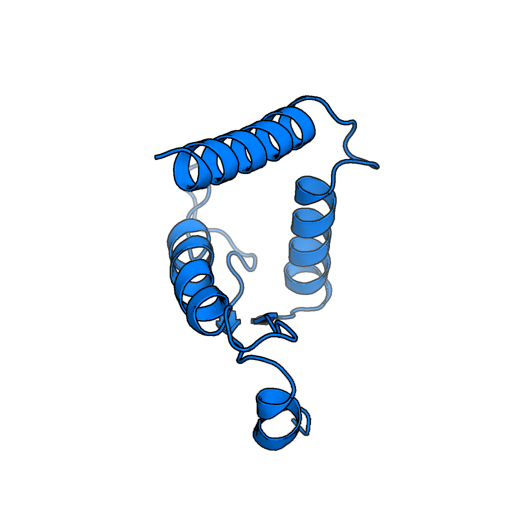1 9.209 1.00 96.31 88 THR A N 1
ATOM 706 C CA . THR A 1 88 ? -2.394 -0.632 9.693 1.00 96.31 88 THR A CA 1
ATOM 707 C C . THR A 1 88 ? -0.892 -0.429 9.892 1.00 96.31 88 THR A C 1
ATOM 709 O O . THR A 1 88 ? -0.258 0.436 9.278 1.00 96.31 88 THR A O 1
ATOM 712 N N . ILE A 1 89 ? -0.297 -1.237 10.769 1.00 97.62 89 ILE A N 1
ATOM 713 C CA . ILE A 1 89 ? 1.156 -1.316 10.932 1.00 97.62 89 ILE A CA 1
ATOM 714 C C . ILE A 1 89 ? 1.725 -2.109 9.753 1.00 97.62 89 ILE A C 1
ATOM 716 O O . ILE A 1 89 ? 1.490 -3.311 9.641 1.00 97.62 89 ILE A O 1
ATOM 720 N N . ILE A 1 90 ? 2.506 -1.454 8.895 1.00 97.75 90 ILE A N 1
ATOM 721 C CA . ILE A 1 90 ? 3.202 -2.122 7.790 1.00 97.75 90 ILE A CA 1
ATOM 722 C C . ILE A 1 90 ? 4.557 -2.637 8.274 1.00 97.75 90 ILE A C 1
ATOM 724 O O . ILE A 1 90 ? 5.320 -1.923 8.926 1.00 97.75 90 ILE A O 1
ATOM 728 N N . TRP A 1 91 ? 4.896 -3.875 7.938 1.00 97.44 91 TRP A N 1
ATOM 729 C CA . TRP A 1 91 ? 6.202 -4.459 8.247 1.00 97.44 91 TRP A CA 1
ATOM 730 C C . TRP A 1 91 ? 6.537 -5.598 7.287 1.00 97.44 91 TRP A C 1
ATOM 732 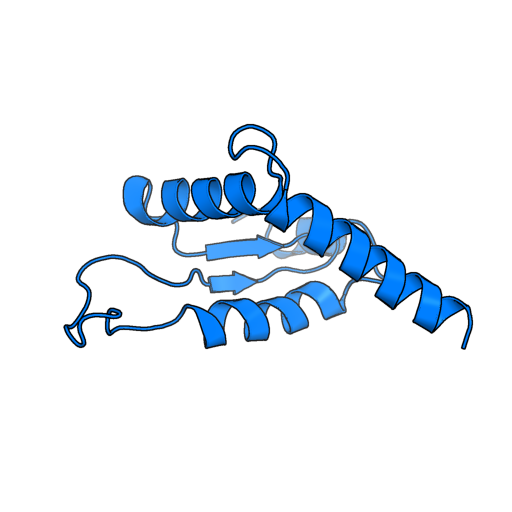O O . TRP A 1 91 ? 5.688 -6.038 6.520 1.00 97.44 91 TRP A O 1
ATOM 742 N N . GLY A 1 92 ? 7.783 -6.067 7.287 1.00 96.69 92 GLY A N 1
ATOM 743 C CA . GLY A 1 92 ? 8.178 -7.223 6.487 1.00 96.69 92 GLY A CA 1
ATOM 744 C C . GLY A 1 92 ? 9.628 -7.184 6.028 1.00 96.69 92 GLY A C 1
ATOM 745 O O . GLY A 1 92 ? 10.320 -6.179 6.163 1.00 96.69 92 GLY A O 1
ATOM 746 N N . GLU A 1 93 ? 10.062 -8.309 5.474 1.00 95.62 93 GLU A N 1
ATOM 747 C CA . GLU A 1 93 ? 11.392 -8.542 4.912 1.00 95.62 93 GLU A CA 1
ATOM 748 C C . GLU A 1 93 ? 11.247 -9.396 3.637 1.00 95.62 93 GLU A C 1
ATOM 750 O O . GLU A 1 93 ? 10.218 -10.067 3.453 1.00 95.62 93 GLU A O 1
ATOM 755 N N . PRO A 1 94 ? 12.244 -9.414 2.736 1.00 96.50 94 PRO A N 1
ATOM 756 C CA . PRO A 1 94 ? 12.216 -10.299 1.583 1.00 96.50 94 PRO A CA 1
ATOM 757 C C . PRO A 1 94 ? 12.151 -11.788 1.945 1.00 96.50 94 PRO A C 1
ATOM 759 O O . PRO A 1 94 ? 12.772 -12.259 2.901 1.00 96.50 94 PRO A O 1
ATOM 762 N N . GLY A 1 95 ? 11.446 -12.559 1.120 1.00 95.38 95 GLY A N 1
ATOM 763 C CA . GLY A 1 95 ? 11.529 -14.018 1.127 1.00 95.38 95 GLY A CA 1
ATOM 764 C C . GLY A 1 95 ? 12.846 -14.503 0.496 1.00 95.38 95 GLY A C 1
ATOM 765 O O . GLY A 1 95 ? 13.311 -13.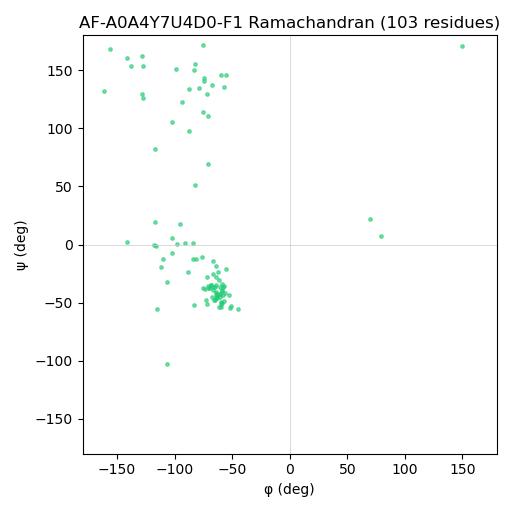919 -0.479 1.00 95.38 95 GLY A O 1
ATOM 766 N N . THR A 1 96 ? 13.483 -15.567 0.993 1.00 95.81 96 THR A N 1
ATOM 767 C CA . THR A 1 96 ? 13.043 -16.481 2.066 1.00 95.81 96 THR A CA 1
ATOM 768 C C . THR A 1 96 ? 13.502 -16.080 3.472 1.00 95.81 96 THR A C 1
ATOM 770 O O . THR A 1 96 ? 13.150 -16.772 4.421 1.00 95.81 96 THR A O 1
ATOM 773 N N . ASN A 1 97 ? 14.223 -14.966 3.652 1.00 91.69 97 ASN A N 1
ATOM 774 C CA . ASN A 1 97 ? 14.737 -14.540 4.966 1.00 91.69 97 ASN A CA 1
ATOM 775 C C . ASN A 1 97 ? 13.622 -14.481 6.025 1.00 91.69 97 ASN A C 1
ATOM 777 O O . ASN A 1 97 ? 13.782 -15.010 7.123 1.00 91.69 97 ASN A O 1
ATOM 781 N N . SER A 1 98 ? 12.461 -13.937 5.654 1.00 92.94 98 SER A N 1
ATOM 782 C CA . SER A 1 98 ? 11.260 -13.871 6.500 1.00 92.94 98 SER A CA 1
ATOM 783 C C . SER A 1 98 ? 10.776 -15.233 7.003 1.00 92.94 98 SER A C 1
ATOM 785 O O . SER A 1 98 ? 10.347 -15.348 8.153 1.00 92.94 98 SER A O 1
ATOM 787 N N . GLN A 1 99 ? 10.908 -16.283 6.182 1.00 94.69 99 GLN A N 1
ATOM 788 C CA . GLN A 1 99 ? 10.507 -17.652 6.536 1.00 94.69 99 GLN A CA 1
ATOM 789 C C . GLN A 1 99 ? 11.334 -18.214 7.696 1.00 94.69 99 GLN A C 1
ATOM 791 O O . GLN A 1 99 ? 10.853 -19.054 8.449 1.00 94.69 99 GLN A O 1
ATOM 796 N N . HIS A 1 100 ? 12.570 -17.738 7.851 1.00 95.44 100 HIS A N 1
ATOM 797 C CA . HIS A 1 100 ? 13.495 -18.159 8.901 1.00 95.44 100 HIS A CA 1
ATOM 798 C C . HIS A 1 100 ? 13.590 -17.149 10.056 1.00 95.44 100 HIS A C 1
ATOM 800 O O . HIS A 1 100 ? 14.419 -17.327 10.947 1.00 95.44 100 HIS A O 1
ATOM 806 N N . ALA A 1 101 ? 12.767 -16.096 10.038 1.00 94.69 101 ALA A N 1
ATOM 807 C CA . ALA A 1 101 ? 1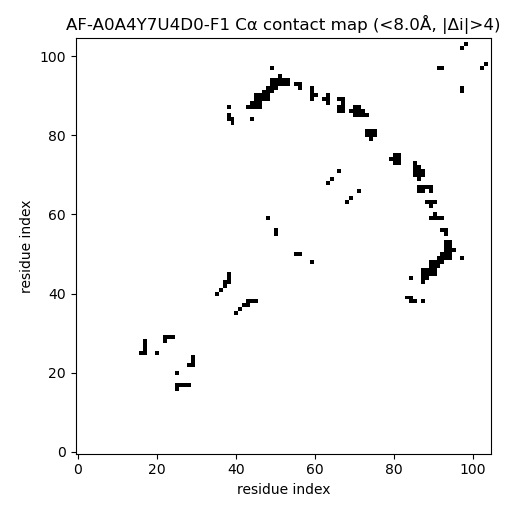2.786 -15.031 11.034 1.00 94.69 101 ALA A CA 1
ATOM 808 C C . ALA A 1 101 ? 11.496 -14.976 11.861 1.00 94.69 101 ALA A C 1
ATOM 810 O O . ALA A 1 101 ? 11.572 -15.035 13.088 1.00 94.69 101 ALA A O 1
ATOM 811 N N . PHE A 1 102 ? 10.330 -14.854 11.216 1.00 94.44 102 PHE A N 1
ATOM 812 C CA . PHE A 1 102 ? 9.075 -14.545 11.919 1.00 94.44 102 PHE A CA 1
ATOM 813 C C . PHE A 1 102 ? 7.827 -15.268 11.397 1.00 94.44 102 PHE A C 1
ATOM 815 O O . PHE A 1 102 ? 6.746 -15.043 11.925 1.00 94.44 102 PHE A O 1
ATOM 822 N N . PHE A 1 103 ? 7.937 -16.150 10.399 1.00 94.50 103 PHE A N 1
ATOM 823 C CA . PHE A 1 103 ? 6.782 -16.918 9.898 1.00 94.50 103 PHE A CA 1
ATOM 824 C C . PHE A 1 103 ? 6.215 -17.923 10.918 1.00 94.50 103 PHE A C 1
ATOM 826 O O . PHE A 1 103 ? 5.128 -18.449 10.711 1.00 94.50 103 PHE A O 1
ATOM 833 N N . GLN A 1 104 ? 6.952 -18.216 11.992 1.00 91.81 104 GLN A N 1
ATOM 834 C CA . GLN A 1 104 ? 6.526 -19.101 13.076 1.00 91.81 104 GLN A CA 1
ATOM 835 C C . GLN A 1 104 ? 5.607 -18.446 14.119 1.00 91.81 104 GLN A C 1
ATOM 837 O O . GLN A 1 104 ? 5.109 -19.165 14.985 1.00 91.81 104 GLN A O 1
ATOM 842 N N . LEU A 1 105 ? 5.478 -17.113 14.101 1.00 79.62 105 LEU A N 1
ATOM 843 C CA . LEU A 1 105 ? 4.616 -16.359 15.016 1.00 79.62 105 LEU A CA 1
ATOM 844 C C . LEU A 1 105 ? 3.138 -16.608 14.688 1.00 79.62 105 LEU A C 1
ATOM 846 O O . LEU A 1 105 ? 2.370 -16.812 15.653 1.00 79.62 105 LEU A O 1
#

Nearest PDB structures (foldseek):
  3nbu-assembly3_F  TM=9.999E-01  e=5.750E-13  Escherichia coli DH5[alpha]
  4wmj-assembly1_B  TM=9.969E-01  e=7.530E-13  Colias eurytheme
  6bzc-assembly1_A  TM=9.995E-01  e=1.055E-12  Elizabethkingia anophelis NUHP1
  3nbu-assembly1_A  TM=9.989E-01  e=1.580E-12  Escherichia coli DH5[alpha]
  1gzd-assembly1_A  TM=9.984E-01  e=2.533E-12  Sus scrofa

Organism: NCBI:txid2133765

pLDDT: mean 97.13, std 2.26, range [79.62, 98.81]

InterPro domains:
  IPR001672 Phosphoglucose isomerase (PGI) [PF00342] (1-105)
  IPR001672 Phosphoglucose isomerase (PGI) [PS51463] (1-105)
  IPR001672 Phosphoglucose isomerase (PGI) [PTHR11469] (1-105)
  IPR035482 Phosphoglucose isomerase, SIS domain 2 [cd05016] (45-105)
  IPR046348 SIS domain superfamily [SSF53697] (1-105)

Secondary structure (DSSP, 8-state):
-HHHHHHHHHHHHHHHHHHHS-TTT-HHHHHHHHHHIIIIIH---EEE---SSGGGTTHHHHHHIIIIIHH--SB-TTSSBP-S--S-EEE---TTGGGGTTTT-

Mean predicted aligned error: 2.79 Å